Protein AF-X1LC15-F1 (afdb_monomer_lite)

InterPro domains:
  IPR025960 Reverse transcriptase, N-terminal domain [PF13655] (11-89)

pLDDT: mean 75.71, std 17.49, range [41.22, 98.19]

Organism: NCBI:txid412755

Sequence (97 aa):
MLTDTKAELQWDNIDWKTVYERVNRLQTRITKAVKQKKWHLVKRLQYLLTHSQGAKMLAVRRVSQNKGRRTAGVDGEKWITPEAKMNAVLRDESLSR

Secondary structure (DSSP, 8-state):
--SHHHHHHHHHT--HHHHHHHHHHHHHHHHHHHHTT-HHHHHHHHHHHHT-HHHHHHHHHHHHHSTTTTS--TT-----SHHHHHHHHHHHHHS--

Foldseek 3Di:
DPVQVVLQVVLVPDPLVVLVVVLVVLVVQLVVCVVVVVVVSNVVSVVVLLQDLSNLLVVLVPCQPDPCLVPADPVRDRSPGSVSSVVSSVVSNVVVD

Radius of gyration: 15.5 Å; chains: 1; bounding box: 32×29×46 Å

Structure (mmCIF, N/CA/C/O backbone):
data_AF-X1LC15-F1
#
_entry.id   AF-X1LC15-F1
#
loop_
_atom_site.group_PDB
_atom_site.id
_atom_site.type_symbol
_atom_site.label_atom_id
_atom_site.label_alt_id
_atom_site.label_comp_id
_atom_site.label_asym_id
_atom_site.label_entity_id
_atom_site.label_seq_id
_atom_site.pdbx_PDB_ins_code
_atom_site.Cartn_x
_atom_site.Cartn_y
_atom_site.Cartn_z
_atom_site.occupancy
_atom_site.B_iso_or_equiv
_atom_site.auth_seq_id
_atom_site.auth_comp_id
_atom_site.auth_asym_id
_atom_site.auth_atom_id
_atom_site.pdbx_PDB_model_num
ATOM 1 N N . MET A 1 1 ? 12.986 6.685 -30.161 1.00 42.44 1 MET A N 1
ATOM 2 C CA . MET A 1 1 ? 13.870 5.841 -29.326 1.00 42.44 1 MET A CA 1
ATOM 3 C C . MET A 1 1 ? 14.641 6.673 -28.284 1.00 42.44 1 MET A C 1
ATOM 5 O O . MET A 1 1 ? 15.853 6.567 -28.194 1.00 42.44 1 MET A O 1
ATOM 9 N N . LEU A 1 2 ? 13.960 7.522 -27.498 1.00 48.69 2 LEU A N 1
ATOM 10 C CA . LEU A 1 2 ? 14.556 8.275 -26.365 1.00 48.69 2 LEU A CA 1
ATOM 11 C C . LEU A 1 2 ? 13.646 8.280 -25.117 1.00 48.69 2 LEU A C 1
ATOM 13 O O . LEU A 1 2 ? 14.058 8.690 -24.036 1.00 48.69 2 LEU A O 1
ATOM 17 N N . THR A 1 3 ? 12.398 7.835 -25.261 1.00 51.50 3 THR A N 1
ATOM 18 C CA . THR A 1 3 ? 11.402 7.706 -24.187 1.00 51.50 3 THR A CA 1
ATOM 19 C C . THR A 1 3 ? 11.593 6.433 -23.368 1.00 51.50 3 THR A C 1
ATOM 21 O O . THR A 1 3 ? 11.317 6.418 -22.171 1.00 51.50 3 THR A O 1
ATOM 24 N N . ASP A 1 4 ? 12.128 5.405 -24.015 1.00 52.59 4 ASP A N 1
ATOM 25 C CA . ASP A 1 4 ? 12.149 4.019 -23.551 1.00 52.59 4 ASP A CA 1
ATOM 26 C C . ASP A 1 4 ? 13.197 3.834 -22.440 1.00 52.59 4 ASP A C 1
ATOM 28 O O . ASP A 1 4 ? 12.887 3.421 -21.323 1.00 52.59 4 ASP A O 1
ATOM 32 N N . THR A 1 5 ? 14.407 4.358 -22.653 1.00 56.59 5 THR A N 1
ATOM 33 C CA . THR A 1 5 ? 15.508 4.354 -21.674 1.00 56.59 5 THR A CA 1
ATOM 34 C C . THR A 1 5 ? 15.185 5.144 -20.404 1.00 56.59 5 THR A C 1
ATOM 36 O O . THR A 1 5 ? 15.645 4.803 -19.316 1.00 56.59 5 THR A O 1
ATOM 39 N N . LYS A 1 6 ? 14.386 6.214 -20.516 1.00 57.12 6 LYS A N 1
ATOM 40 C CA . LYS A 1 6 ? 14.035 7.070 -19.374 1.00 57.12 6 LYS A CA 1
ATOM 41 C C . LYS A 1 6 ? 13.072 6.366 -18.416 1.00 57.12 6 LYS A C 1
ATOM 43 O O . LYS A 1 6 ? 13.216 6.519 -17.206 1.00 57.12 6 LYS A O 1
ATOM 48 N N . ALA A 1 7 ? 12.114 5.603 -18.943 1.00 57.69 7 ALA A N 1
ATOM 49 C CA . ALA A 1 7 ? 11.159 4.850 -18.134 1.00 57.69 7 ALA A CA 1
ATOM 50 C C . ALA A 1 7 ? 11.826 3.664 -17.414 1.00 57.69 7 ALA A C 1
ATOM 52 O O . ALA A 1 7 ? 11.562 3.446 -16.230 1.00 57.69 7 ALA A O 1
ATOM 53 N N . GLU A 1 8 ? 12.735 2.948 -18.086 1.00 58.19 8 GLU A N 1
ATOM 54 C CA . GLU A 1 8 ? 13.521 1.866 -17.472 1.00 58.19 8 GLU A CA 1
ATOM 55 C C . GLU A 1 8 ? 14.421 2.382 -16.342 1.00 58.19 8 GLU A C 1
ATOM 57 O O . GLU A 1 8 ? 14.347 1.889 -15.214 1.00 58.19 8 GLU A O 1
ATOM 62 N N . LEU A 1 9 ? 15.181 3.456 -16.596 1.00 61.62 9 LEU A N 1
ATOM 63 C CA . LEU A 1 9 ? 16.017 4.101 -15.579 1.00 61.62 9 LEU A CA 1
ATOM 64 C C . LEU A 1 9 ? 15.192 4.604 -14.391 1.00 61.62 9 LEU A C 1
ATOM 66 O O . LEU A 1 9 ? 15.652 4.540 -13.254 1.00 61.62 9 LEU A O 1
ATOM 70 N N . GLN A 1 10 ? 13.978 5.108 -14.621 1.00 70.69 10 GLN A N 1
ATOM 71 C CA . GLN A 1 10 ? 13.106 5.536 -13.529 1.00 70.69 10 GLN A CA 1
ATOM 72 C C . GLN A 1 10 ? 12.635 4.364 -12.672 1.00 70.69 10 GLN A C 1
ATOM 74 O O . GLN A 1 10 ? 12.620 4.524 -11.457 1.00 70.69 10 GLN A O 1
ATOM 79 N N . TRP A 1 11 ? 12.289 3.216 -13.266 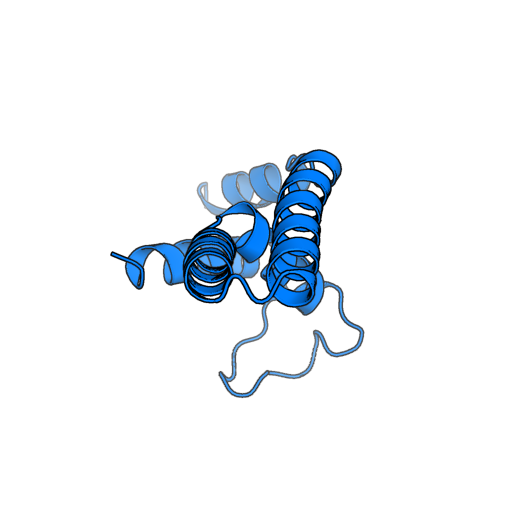1.00 75.19 11 TRP A N 1
ATOM 80 C CA . TRP A 1 11 ? 11.831 2.021 -12.547 1.00 75.19 11 TRP A CA 1
ATOM 81 C C . TRP A 1 11 ? 12.927 1.390 -11.679 1.00 75.19 11 TRP A C 1
ATOM 83 O O . TRP A 1 11 ? 12.680 1.020 -10.525 1.00 75.19 11 TRP A O 1
ATOM 93 N N . ASP A 1 12 ? 14.141 1.290 -12.218 1.00 76.00 12 ASP A N 1
ATOM 94 C CA . ASP A 1 12 ? 15.272 0.691 -11.509 1.00 76.00 12 ASP A CA 1
ATOM 95 C C . ASP A 1 12 ? 15.810 1.601 -10.393 1.00 76.00 12 ASP A C 1
ATOM 97 O O . ASP A 1 12 ? 16.286 1.103 -9.374 1.00 76.00 12 ASP A O 1
ATOM 101 N N . ASN A 1 13 ? 15.639 2.923 -10.522 1.00 83.69 13 ASN A N 1
ATOM 102 C CA . ASN A 1 13 ? 16.017 3.904 -9.498 1.00 83.69 13 ASN A CA 1
ATOM 103 C C . ASN A 1 13 ? 14.921 4.188 -8.450 1.00 83.69 13 ASN A C 1
ATOM 105 O O . ASN A 1 13 ? 15.106 5.052 -7.590 1.00 83.69 13 ASN A O 1
ATOM 109 N N . ILE A 1 14 ? 13.775 3.494 -8.482 1.00 82.94 14 ILE A N 1
ATOM 110 C CA . ILE A 1 14 ? 12.750 3.646 -7.438 1.00 82.94 14 ILE A CA 1
ATOM 111 C C . ILE A 1 14 ? 13.304 3.131 -6.105 1.00 82.94 14 ILE A C 1
ATOM 113 O O . ILE A 1 14 ? 13.689 1.967 -5.985 1.00 82.94 14 ILE A O 1
ATOM 117 N N . ASP A 1 15 ? 13.236 3.959 -5.058 1.00 88.38 15 ASP A N 1
ATOM 118 C CA . ASP A 1 15 ? 13.440 3.495 -3.684 1.00 88.38 15 ASP A CA 1
ATOM 119 C C . ASP A 1 15 ? 12.252 2.630 -3.232 1.00 88.38 15 ASP A C 1
ATOM 121 O O . ASP A 1 15 ? 11.283 3.065 -2.595 1.00 88.38 15 ASP A O 1
ATOM 125 N N . TRP A 1 16 ? 12.343 1.351 -3.580 1.00 87.50 16 TRP A N 1
ATOM 126 C CA . TRP A 1 16 ? 11.343 0.345 -3.269 1.00 87.50 16 TRP A CA 1
ATOM 127 C C . TRP A 1 16 ? 11.115 0.150 -1.772 1.00 87.50 16 TRP A C 1
ATOM 129 O O . TRP A 1 16 ? 10.011 -0.243 -1.383 1.00 87.50 16 TRP A O 1
ATOM 139 N N . LYS A 1 17 ? 12.123 0.417 -0.933 1.00 90.75 17 LYS A N 1
ATOM 140 C CA . LYS A 1 17 ? 11.991 0.310 0.521 1.00 90.75 17 LYS A CA 1
ATOM 141 C C . LYS A 1 17 ? 11.036 1.386 1.022 1.00 90.75 17 LYS A C 1
ATOM 143 O O . LYS A 1 17 ? 10.061 1.065 1.701 1.00 90.75 17 LYS A O 1
ATOM 148 N N . THR A 1 18 ?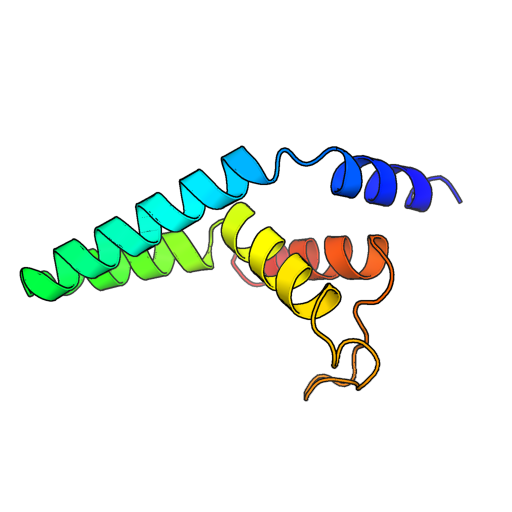 11.238 2.631 0.598 1.00 89.00 18 THR A N 1
ATOM 149 C CA . THR A 1 18 ? 10.347 3.744 0.951 1.00 89.00 18 THR A CA 1
ATOM 150 C C . THR A 1 18 ? 8.921 3.521 0.443 1.00 89.00 18 THR A C 1
ATOM 152 O O . THR A 1 18 ? 7.952 3.759 1.173 1.00 89.00 18 THR A O 1
ATOM 155 N N . VAL A 1 19 ? 8.762 3.025 -0.787 1.00 89.44 19 VAL A N 1
ATOM 156 C CA . VAL A 1 19 ? 7.438 2.701 -1.344 1.00 89.44 19 VAL A CA 1
ATOM 157 C C . VAL A 1 19 ? 6.738 1.624 -0.506 1.00 89.44 19 VAL A C 1
ATOM 159 O O . VAL A 1 19 ? 5.573 1.791 -0.129 1.00 89.44 19 VAL A O 1
ATOM 162 N N . TYR A 1 20 ? 7.453 0.552 -0.154 1.00 91.44 20 TYR A N 1
ATOM 163 C CA . TYR A 1 20 ? 6.922 -0.526 0.677 1.00 91.44 20 TYR A CA 1
ATOM 164 C C . TYR A 1 20 ? 6.515 -0.039 2.069 1.00 91.44 20 TYR A C 1
ATOM 166 O O . TYR A 1 20 ? 5.408 -0.326 2.524 1.00 91.44 20 TYR A O 1
ATOM 174 N N . GLU A 1 21 ? 7.360 0.750 2.732 1.00 93.69 21 GLU A N 1
ATOM 175 C CA . GLU A 1 21 ? 7.055 1.298 4.054 1.00 93.69 21 GLU A CA 1
ATOM 176 C C . GLU A 1 21 ? 5.791 2.165 4.045 1.00 93.69 21 GLU A C 1
ATOM 178 O O . GLU A 1 21 ? 4.949 2.045 4.939 1.00 93.69 21 GLU A O 1
ATOM 183 N N . ARG A 1 22 ? 5.617 3.014 3.024 1.00 91.81 22 ARG A N 1
ATOM 184 C CA . ARG A 1 22 ? 4.424 3.864 2.878 1.00 91.81 22 ARG A CA 1
ATOM 185 C C . ARG A 1 22 ? 3.149 3.033 2.725 1.00 91.81 22 ARG A C 1
ATOM 187 O O . ARG A 1 22 ? 2.166 3.292 3.426 1.00 91.81 22 ARG A O 1
ATOM 194 N N . VAL A 1 23 ? 3.173 2.013 1.867 1.00 93.38 23 VAL A N 1
ATOM 195 C CA . VAL A 1 23 ? 2.034 1.104 1.658 1.00 93.38 23 VAL A CA 1
ATOM 196 C C . VAL A 1 23 ? 1.737 0.290 2.919 1.00 93.38 23 VAL A C 1
ATOM 198 O O . VAL A 1 23 ? 0.585 0.232 3.355 1.00 93.38 23 VAL A O 1
ATOM 201 N N . ASN A 1 24 ? 2.765 -0.253 3.571 1.00 93.62 24 ASN A N 1
ATOM 202 C CA . ASN A 1 24 ? 2.617 -1.037 4.796 1.00 93.62 24 ASN A CA 1
ATOM 203 C C . ASN A 1 24 ? 2.017 -0.208 5.948 1.00 93.62 24 ASN A C 1
ATOM 205 O O . ASN A 1 24 ? 1.166 -0.689 6.701 1.00 93.62 24 ASN A O 1
ATOM 209 N N . ARG A 1 25 ? 2.390 1.075 6.068 1.00 95.75 25 ARG A N 1
ATOM 210 C CA . ARG A 1 25 ? 1.778 1.996 7.043 1.00 95.75 25 ARG A CA 1
ATOM 211 C C . ARG A 1 25 ? 0.280 2.172 6.792 1.00 95.75 25 ARG A C 1
ATOM 213 O O . ARG A 1 25 ? -0.495 2.149 7.749 1.00 95.75 25 ARG A O 1
ATOM 220 N N . LEU A 1 26 ? -0.149 2.329 5.536 1.00 94.00 26 LEU A N 1
ATOM 221 C CA . LEU A 1 26 ? -1.573 2.430 5.190 1.00 94.00 26 LEU A CA 1
ATOM 222 C C . LEU A 1 26 ? -2.326 1.136 5.505 1.00 94.00 26 LEU A C 1
ATOM 224 O O . LEU A 1 26 ? -3.353 1.188 6.180 1.00 94.00 26 LEU A O 1
ATOM 228 N N . GLN A 1 27 ? -1.784 -0.016 5.109 1.00 95.12 27 GLN A N 1
ATOM 229 C CA . GLN A 1 27 ? -2.368 -1.326 5.417 1.00 95.12 27 GLN A CA 1
ATOM 230 C C . GLN A 1 27 ? -2.495 -1.546 6.931 1.00 95.12 27 GLN A C 1
ATOM 232 O O . GLN A 1 27 ? -3.560 -1.915 7.420 1.00 95.12 27 GLN A O 1
ATOM 237 N N . THR A 1 28 ? -1.462 -1.200 7.703 1.00 97.50 28 THR A N 1
ATOM 238 C CA . THR A 1 28 ? -1.493 -1.276 9.172 1.00 97.50 28 THR A CA 1
ATOM 239 C C . THR A 1 28 ? -2.582 -0.379 9.768 1.00 97.50 28 THR A C 1
ATOM 241 O O . THR A 1 28 ? -3.286 -0.785 10.696 1.00 97.50 28 THR A O 1
ATOM 244 N N . ARG A 1 29 ? -2.760 0.842 9.243 1.00 97.62 29 ARG A N 1
ATOM 245 C CA . ARG A 1 29 ? -3.828 1.759 9.679 1.00 97.62 29 ARG A CA 1
ATOM 246 C C . ARG A 1 29 ? -5.215 1.205 9.359 1.00 97.62 29 ARG A C 1
ATOM 248 O O . ARG A 1 29 ? -6.097 1.326 10.206 1.00 97.62 29 ARG A O 1
ATOM 255 N N . ILE A 1 30 ? -5.396 0.573 8.197 1.00 96.44 30 ILE A N 1
ATOM 256 C CA . ILE A 1 30 ? -6.645 -0.112 7.835 1.00 96.44 30 ILE A CA 1
ATOM 257 C C . ILE A 1 30 ? -6.932 -1.217 8.853 1.00 96.44 30 ILE A C 1
ATOM 259 O O . ILE A 1 30 ? -7.997 -1.209 9.463 1.00 96.44 30 ILE A O 1
ATOM 263 N N . THR A 1 31 ? -5.966 -2.097 9.128 1.00 96.81 31 THR A N 1
ATOM 264 C CA . THR A 1 31 ? -6.131 -3.192 10.098 1.00 96.81 31 THR A CA 1
ATOM 265 C C . THR A 1 31 ? -6.487 -2.674 11.493 1.00 96.81 31 THR A C 1
ATOM 267 O O . THR A 1 31 ? -7.384 -3.210 12.145 1.00 96.81 31 THR A O 1
ATOM 270 N N . LYS A 1 32 ? -5.841 -1.594 11.955 1.00 98.19 32 LYS A N 1
ATOM 271 C CA . LYS A 1 32 ? -6.184 -0.942 13.231 1.00 98.19 32 LYS A CA 1
ATOM 272 C C . LYS A 1 32 ? -7.607 -0.364 13.220 1.00 98.19 32 LYS A C 1
ATOM 274 O O . LYS A 1 32 ? -8.333 -0.543 14.194 1.00 98.19 32 LYS A O 1
ATOM 279 N N . ALA A 1 33 ? -8.021 0.293 12.136 1.00 97.25 33 ALA A N 1
ATOM 280 C CA . ALA A 1 33 ? -9.360 0.870 12.006 1.00 97.25 33 ALA A CA 1
ATOM 281 C C . ALA A 1 33 ? -10.463 -0.203 11.951 1.00 97.25 33 ALA A C 1
ATOM 283 O O . ALA A 1 33 ? -11.506 -0.023 12.579 1.00 97.25 33 ALA A O 1
ATOM 284 N N . VAL A 1 34 ? -10.209 -1.333 11.278 1.00 97.44 34 VAL A N 1
ATOM 285 C CA . VAL A 1 34 ? -11.104 -2.504 11.253 1.00 97.44 34 VAL A CA 1
ATOM 286 C C . VAL A 1 34 ? -11.278 -3.076 12.659 1.00 97.44 34 VAL A C 1
ATOM 288 O O . VAL A 1 34 ? -12.409 -3.244 13.106 1.00 97.44 34 VAL A O 1
ATOM 291 N N . LYS A 1 35 ? -10.179 -3.291 13.401 1.00 97.88 35 LYS A N 1
ATOM 292 C CA . LYS A 1 35 ? -10.238 -3.769 14.798 1.00 97.88 35 LYS A CA 1
ATOM 293 C C . LYS A 1 35 ? -11.066 -2.849 15.705 1.00 97.88 35 LYS A C 1
ATOM 295 O O . LYS A 1 35 ? -11.739 -3.328 16.606 1.00 97.88 35 LYS A O 1
ATOM 300 N N . GLN A 1 36 ? -11.045 -1.540 15.447 1.00 97.75 36 GLN A N 1
ATOM 301 C CA . GLN A 1 36 ? -11.820 -0.533 16.185 1.00 97.75 36 GLN A CA 1
ATOM 302 C C . GLN A 1 36 ? -13.238 -0.301 15.625 1.00 97.75 36 GLN A C 1
ATOM 304 O O . GLN A 1 36 ? -13.917 0.612 16.085 1.00 97.75 36 GLN A O 1
ATOM 309 N N . LYS A 1 37 ? -13.681 -1.070 14.617 1.00 97.06 37 LYS A N 1
ATOM 310 C CA . LYS A 1 37 ? -14.978 -0.916 13.923 1.00 97.06 37 LYS A CA 1
ATOM 311 C C . LYS A 1 37 ? -15.227 0.493 13.346 1.00 97.06 37 LYS A C 1
ATOM 313 O O . LYS A 1 37 ? -16.366 0.923 13.185 1.00 97.06 37 LYS A O 1
ATOM 318 N N . LYS A 1 38 ? -14.166 1.229 12.990 1.00 97.88 38 LYS A N 1
ATOM 319 C CA . LYS A 1 38 ? -14.246 2.591 12.423 1.00 97.88 38 LYS A CA 1
ATOM 320 C C . LYS A 1 38 ? -14.444 2.551 10.904 1.00 97.88 38 LYS A C 1
ATOM 322 O O . LYS A 1 38 ? -13.540 2.890 10.141 1.00 97.88 38 LYS A O 1
ATOM 327 N N . TRP A 1 39 ? -15.627 2.147 10.448 1.00 95.88 39 TRP A N 1
ATOM 328 C CA . TRP A 1 39 ? -15.889 1.850 9.030 1.00 95.88 39 TRP A CA 1
ATOM 329 C C . TRP A 1 39 ? -15.701 3.034 8.070 1.00 95.88 39 TRP A C 1
ATOM 331 O O . TRP A 1 39 ? -15.145 2.855 6.988 1.00 95.88 39 TRP A O 1
ATOM 341 N N . HIS A 1 40 ? -16.075 4.255 8.466 1.00 96.88 40 HIS A N 1
ATOM 342 C CA . HIS A 1 40 ? -15.817 5.454 7.652 1.00 96.88 40 HIS A CA 1
ATOM 343 C C . HIS A 1 40 ? -14.315 5.692 7.434 1.00 96.88 40 HIS A C 1
ATOM 345 O O . HIS A 1 40 ? -13.883 6.031 6.332 1.00 96.88 40 HIS A O 1
ATOM 351 N N . LEU A 1 41 ? -13.503 5.453 8.469 1.00 96.25 41 LEU A N 1
ATOM 352 C CA . LEU A 1 41 ? -12.049 5.568 8.382 1.00 96.25 41 LEU A CA 1
ATOM 353 C C . LEU A 1 41 ? -11.455 4.460 7.507 1.00 96.25 41 LEU A C 1
ATOM 355 O O . LEU A 1 41 ? -10.559 4.739 6.716 1.00 96.25 41 LEU A O 1
ATOM 359 N N . VAL A 1 42 ? -11.971 3.230 7.604 1.00 96.44 42 VAL A N 1
ATOM 360 C CA . VAL A 1 42 ? -11.566 2.117 6.729 1.00 96.44 42 VAL A CA 1
ATOM 361 C C . VAL A 1 42 ? -11.783 2.482 5.263 1.00 96.44 42 VAL A C 1
ATOM 363 O O . VAL A 1 42 ? -10.826 2.421 4.495 1.00 96.44 42 VAL A O 1
ATOM 366 N N . LYS A 1 43 ? -12.982 2.956 4.893 1.00 94.69 43 LYS A N 1
ATOM 367 C CA . LYS A 1 43 ? -13.290 3.372 3.513 1.00 94.69 43 LYS A CA 1
ATOM 368 C C . LYS A 1 43 ? -12.339 4.465 3.018 1.00 94.69 43 LYS A C 1
ATOM 370 O O . LYS A 1 43 ? -11.787 4.354 1.928 1.00 94.69 43 LYS A O 1
ATOM 375 N N . ARG A 1 44 ? -12.077 5.489 3.840 1.00 96.19 44 ARG A N 1
ATOM 376 C CA . ARG A 1 44 ? -11.152 6.581 3.483 1.00 96.19 44 ARG A CA 1
ATOM 377 C C . ARG A 1 44 ? -9.712 6.096 3.296 1.00 96.19 44 ARG A C 1
ATOM 379 O O . ARG A 1 44 ? -9.023 6.552 2.389 1.00 96.19 44 ARG A O 1
ATOM 386 N N . LEU A 1 45 ? -9.243 5.186 4.149 1.00 95.12 45 LEU A N 1
ATOM 387 C CA . LEU A 1 45 ? -7.891 4.631 4.053 1.00 95.12 45 LEU A CA 1
ATOM 388 C C . LEU A 1 45 ? -7.740 3.663 2.876 1.00 95.12 45 LEU A C 1
ATOM 390 O O . LEU A 1 45 ? -6.688 3.660 2.245 1.00 95.12 45 LEU A O 1
ATOM 394 N N . GLN A 1 46 ? -8.773 2.877 2.566 1.00 93.44 46 GLN A N 1
ATOM 395 C CA . GLN A 1 46 ? -8.816 2.041 1.366 1.00 93.44 46 GLN A CA 1
ATOM 396 C C . GLN A 1 46 ? -8.772 2.900 0.104 1.00 93.44 46 GLN A C 1
ATOM 398 O O . GLN A 1 46 ? -7.945 2.634 -0.759 1.00 93.44 46 GLN A O 1
ATOM 403 N N . TYR A 1 47 ? -9.565 3.975 0.045 1.00 94.12 47 TYR A N 1
ATOM 404 C CA . TYR A 1 47 ? -9.507 4.941 -1.053 1.00 94.12 47 TYR A CA 1
ATOM 405 C C . TYR A 1 47 ? -8.098 5.531 -1.209 1.00 94.12 47 TYR A C 1
ATOM 407 O O . TYR A 1 47 ? -7.538 5.528 -2.300 1.00 94.12 47 TYR A O 1
ATOM 415 N N . LEU A 1 48 ? -7.475 5.976 -0.112 1.00 93.38 48 LEU A N 1
ATOM 416 C CA . LEU A 1 48 ? -6.107 6.500 -0.158 1.00 93.38 48 LEU A CA 1
ATOM 417 C C . LEU A 1 48 ? -5.095 5.449 -0.641 1.00 93.38 48 LEU A C 1
ATOM 419 O O . LEU A 1 48 ? -4.147 5.789 -1.343 1.00 93.38 48 LEU A O 1
ATOM 423 N N . LEU A 1 49 ? -5.285 4.182 -0.265 1.00 91.06 49 LEU A N 1
ATOM 424 C CA . LEU A 1 49 ? -4.428 3.084 -0.695 1.00 91.06 49 LEU A CA 1
ATOM 425 C C . LEU A 1 49 ? -4.573 2.808 -2.198 1.00 91.06 49 LEU A C 1
ATOM 427 O O . LEU A 1 49 ? -3.554 2.697 -2.870 1.00 91.06 49 LEU A O 1
ATOM 431 N N . THR A 1 50 ? -5.795 2.730 -2.732 1.00 87.12 50 THR A N 1
ATOM 432 C CA . THR A 1 50 ? -6.031 2.443 -4.161 1.00 87.12 50 THR A CA 1
ATOM 433 C C . THR A 1 50 ? -5.575 3.581 -5.073 1.00 87.12 50 THR A C 1
ATOM 435 O O . THR A 1 50 ? -5.117 3.331 -6.182 1.00 87.12 50 THR A O 1
ATOM 438 N N . HIS A 1 51 ? -5.621 4.824 -4.591 1.00 86.12 51 HIS A N 1
ATOM 439 C CA . HIS A 1 51 ? -5.167 6.001 -5.340 1.00 86.12 51 HIS A CA 1
ATOM 440 C C . HIS A 1 51 ? -3.682 6.327 -5.114 1.00 86.12 51 HIS A C 1
ATOM 442 O O . HIS A 1 51 ? -3.162 7.293 -5.666 1.00 86.12 51 HIS A O 1
ATOM 448 N N . SER A 1 52 ? -2.967 5.542 -4.304 1.00 86.25 52 SER A N 1
ATOM 449 C CA . SER A 1 52 ? -1.547 5.774 -4.055 1.00 86.25 52 SER A CA 1
ATOM 450 C C . SER A 1 52 ? -0.696 5.264 -5.215 1.00 86.25 52 SER A C 1
ATOM 452 O O . SER A 1 52 ? -0.656 4.062 -5.480 1.00 86.25 52 SER A O 1
ATOM 454 N N . GLN A 1 53 ? 0.089 6.155 -5.827 1.00 83.88 53 GLN A N 1
ATOM 455 C CA . GLN A 1 53 ? 1.088 5.793 -6.842 1.00 83.88 53 GLN A CA 1
ATOM 456 C C . GLN A 1 53 ? 2.029 4.675 -6.35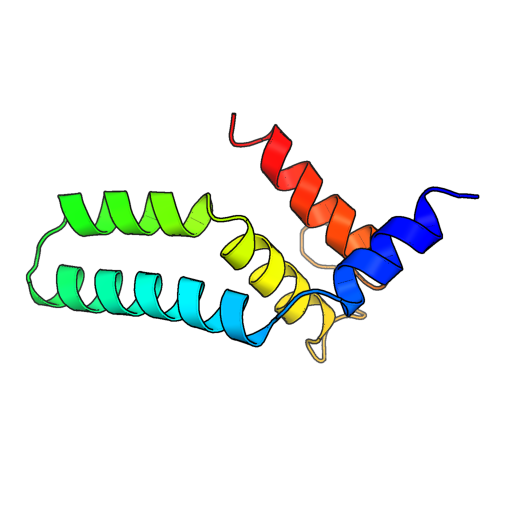4 1.00 83.88 53 GLN A C 1
ATOM 458 O O . GLN A 1 53 ? 2.317 3.737 -7.091 1.00 83.88 53 GLN A O 1
ATOM 463 N N . GLY A 1 54 ? 2.441 4.700 -5.080 1.00 83.19 54 GLY A N 1
ATOM 464 C CA . GLY A 1 54 ? 3.302 3.663 -4.503 1.00 83.19 54 GLY A CA 1
ATOM 465 C C . GLY A 1 54 ? 2.633 2.286 -4.389 1.00 83.19 54 GLY A C 1
ATOM 466 O O . GLY A 1 54 ? 3.286 1.261 -4.582 1.00 83.19 54 GLY A O 1
ATOM 467 N N . ALA A 1 55 ? 1.325 2.246 -4.120 1.00 83.38 55 ALA A N 1
ATOM 468 C CA . ALA A 1 55 ? 0.566 0.996 -4.107 1.00 83.38 55 ALA A CA 1
ATOM 469 C C . ALA A 1 55 ? 0.421 0.418 -5.520 1.00 83.38 55 ALA A C 1
ATOM 471 O O . ALA A 1 55 ? 0.626 -0.784 -5.704 1.00 83.38 55 ALA A O 1
ATOM 472 N N . LYS A 1 56 ? 0.162 1.277 -6.515 1.00 84.25 56 LYS A N 1
ATOM 473 C CA . LYS A 1 56 ? 0.113 0.902 -7.936 1.00 84.25 56 LYS A CA 1
ATOM 474 C C . LYS A 1 56 ? 1.462 0.349 -8.414 1.00 84.25 56 LYS A C 1
ATOM 476 O O . LYS A 1 56 ? 1.521 -0.760 -8.941 1.00 84.25 56 LYS A O 1
ATOM 481 N N . MET A 1 57 ? 2.567 1.039 -8.116 1.00 84.56 57 MET A N 1
ATOM 482 C CA . MET A 1 57 ? 3.931 0.574 -8.425 1.00 84.56 57 MET A CA 1
ATOM 483 C C . MET A 1 57 ? 4.243 -0.792 -7.797 1.00 84.56 57 MET A C 1
ATOM 485 O O . MET A 1 57 ? 4.794 -1.670 -8.462 1.00 84.56 57 MET A O 1
ATOM 489 N N . LEU A 1 58 ? 3.868 -1.012 -6.529 1.00 85.44 58 LEU A N 1
ATOM 490 C CA . LEU A 1 58 ? 4.049 -2.312 -5.875 1.00 85.44 58 LEU A CA 1
ATOM 491 C C . LEU A 1 58 ? 3.197 -3.417 -6.502 1.00 85.44 58 LEU A C 1
ATOM 493 O O . LEU A 1 58 ? 3.683 -4.542 -6.628 1.00 85.44 58 LEU A O 1
ATOM 497 N N . ALA A 1 59 ? 1.958 -3.120 -6.899 1.00 82.94 59 ALA A N 1
ATOM 498 C CA . ALA A 1 59 ? 1.091 -4.081 -7.575 1.00 82.94 59 ALA A CA 1
ATOM 499 C C . ALA A 1 59 ? 1.716 -4.535 -8.902 1.00 82.94 59 ALA A C 1
ATOM 501 O O . ALA A 1 59 ? 1.901 -5.734 -9.121 1.00 82.94 59 ALA A O 1
ATOM 502 N N . VAL A 1 60 ? 2.151 -3.579 -9.725 1.00 81.00 60 VAL A N 1
ATOM 503 C CA . VAL A 1 60 ? 2.827 -3.845 -10.999 1.00 81.00 60 VAL A CA 1
ATOM 504 C C . VAL A 1 60 ? 4.131 -4.621 -10.790 1.00 81.00 60 VAL A C 1
ATOM 506 O O . VAL A 1 60 ? 4.389 -5.615 -11.477 1.00 81.00 60 VAL A O 1
ATOM 509 N N . ARG A 1 61 ? 4.941 -4.245 -9.789 1.00 82.56 61 ARG A N 1
ATOM 510 C CA . ARG A 1 61 ? 6.168 -4.979 -9.455 1.00 82.56 61 ARG A CA 1
ATOM 511 C C . ARG A 1 61 ? 5.858 -6.423 -9.082 1.00 82.56 61 ARG A C 1
ATOM 513 O O . ARG A 1 61 ? 6.480 -7.324 -9.639 1.00 82.56 61 ARG A O 1
ATOM 520 N N . ARG A 1 62 ? 4.879 -6.650 -8.205 1.00 78.31 62 ARG A N 1
ATOM 521 C CA . ARG A 1 62 ? 4.493 -7.988 -7.743 1.00 78.31 62 ARG A CA 1
ATOM 522 C C . ARG A 1 62 ? 4.001 -8.865 -8.892 1.00 78.31 62 ARG A C 1
ATOM 524 O O . ARG A 1 62 ? 4.473 -9.988 -9.028 1.00 78.31 62 ARG A O 1
ATOM 531 N N . VAL A 1 63 ? 3.121 -8.346 -9.748 1.00 71.12 63 VAL A N 1
ATOM 532 C CA . VAL A 1 63 ? 2.618 -9.073 -10.928 1.00 71.12 63 VAL A CA 1
ATOM 533 C C . VAL A 1 63 ? 3.763 -9.422 -11.884 1.00 71.12 63 VAL A C 1
ATOM 535 O O . VAL A 1 63 ? 3.856 -10.562 -12.335 1.00 71.12 63 VAL A O 1
ATOM 538 N N . SER A 1 64 ? 4.696 -8.493 -12.113 1.00 72.06 64 SER A N 1
ATOM 539 C CA . SER A 1 64 ? 5.834 -8.731 -13.010 1.00 72.06 64 SER A CA 1
ATOM 540 C C . SER A 1 64 ? 6.909 -9.677 -12.456 1.00 72.06 64 SER A C 1
ATOM 542 O O . SER A 1 64 ? 7.659 -10.281 -13.223 1.00 72.06 64 SER A O 1
ATOM 544 N N . GLN A 1 65 ? 7.012 -9.812 -11.131 1.00 70.81 65 GLN A N 1
ATOM 545 C CA . GLN A 1 65 ? 7.988 -10.684 -10.467 1.00 70.81 65 GLN A CA 1
ATOM 546 C C . GLN A 1 65 ? 7.422 -12.071 -10.119 1.00 70.81 65 GLN A C 1
ATOM 548 O O . GLN A 1 65 ? 8.181 -12.960 -9.737 1.00 70.81 65 GLN A O 1
ATOM 553 N N . ASN A 1 66 ? 6.115 -12.292 -10.282 1.00 70.56 66 ASN A N 1
ATOM 554 C CA . ASN A 1 66 ? 5.486 -13.579 -9.997 1.00 70.56 66 ASN A CA 1
ATOM 555 C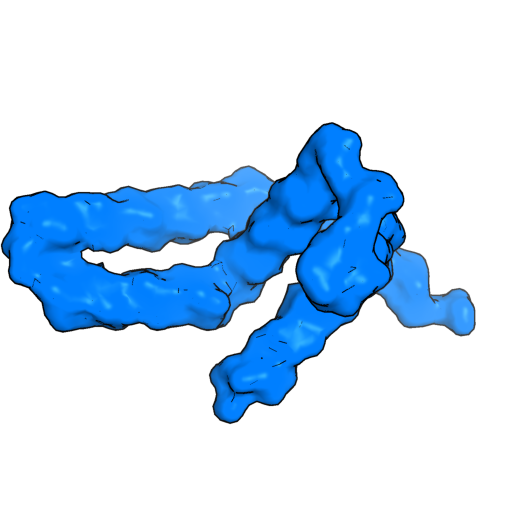 C . ASN A 1 66 ? 5.931 -14.682 -10.977 1.00 70.56 66 ASN A C 1
ATOM 557 O O . ASN A 1 66 ? 6.166 -14.450 -12.164 1.00 70.56 66 ASN A O 1
ATOM 561 N N . LYS A 1 67 ? 5.959 -15.933 -10.493 1.00 53.56 67 LYS A N 1
ATOM 562 C CA . LYS A 1 67 ? 6.319 -17.137 -11.273 1.00 53.56 67 LYS A CA 1
ATOM 563 C C . LYS A 1 67 ? 5.442 -17.328 -12.530 1.00 53.56 67 LYS A C 1
ATOM 565 O O . LYS A 1 67 ? 5.911 -17.873 -13.523 1.00 53.56 67 LYS A O 1
ATOM 570 N N . GLY A 1 68 ? 4.209 -16.809 -12.510 1.00 57.75 68 GLY A N 1
ATOM 571 C CA . GLY A 1 68 ? 3.254 -16.790 -13.628 1.00 57.75 68 GLY A CA 1
ATOM 572 C C . GLY A 1 68 ? 3.357 -15.587 -14.579 1.00 57.75 68 GLY A C 1
ATOM 573 O O . GLY A 1 68 ? 2.479 -15.416 -15.415 1.00 57.75 68 GLY A O 1
ATOM 574 N N . ARG A 1 69 ? 4.405 -14.749 -14.511 1.00 58.94 69 ARG A N 1
ATOM 575 C CA . ARG A 1 69 ? 4.543 -13.530 -15.347 1.00 58.94 69 ARG A CA 1
ATOM 576 C C . ARG A 1 69 ? 4.528 -13.757 -16.870 1.00 58.94 69 ARG A C 1
ATOM 578 O O . ARG A 1 69 ? 4.507 -12.800 -17.636 1.00 58.94 69 ARG A O 1
ATOM 585 N N . ARG A 1 70 ? 4.651 -15.012 -17.320 1.00 53.50 70 ARG A N 1
ATOM 586 C CA . ARG A 1 70 ? 4.708 -15.402 -18.744 1.00 53.50 70 ARG A CA 1
ATOM 587 C C . ARG A 1 70 ? 3.333 -15.781 -19.314 1.00 53.50 70 ARG A C 1
ATOM 589 O O . ARG A 1 70 ? 3.192 -15.842 -20.537 1.00 53.50 70 ARG A O 1
ATOM 596 N N . THR A 1 71 ? 2.347 -16.009 -18.448 1.00 52.38 71 THR A N 1
ATOM 597 C CA . THR A 1 71 ? 0.938 -16.256 -18.786 1.00 52.38 71 THR A CA 1
ATOM 598 C C . THR A 1 71 ? 0.174 -14.935 -18.767 1.00 52.38 71 THR A C 1
ATOM 600 O O . THR A 1 71 ? 0.322 -14.161 -17.824 1.00 52.38 71 THR A O 1
ATOM 603 N N . ALA A 1 72 ? -0.594 -14.659 -19.824 1.00 52.09 72 ALA A N 1
ATOM 604 C CA . ALA A 1 72 ? -1.448 -13.476 -19.890 1.00 52.09 72 ALA A CA 1
ATOM 605 C C . ALA A 1 72 ? -2.519 -13.548 -18.788 1.00 52.09 72 ALA A C 1
ATOM 607 O O . ALA A 1 72 ? -3.057 -14.626 -18.526 1.00 52.09 72 ALA A O 1
ATOM 608 N N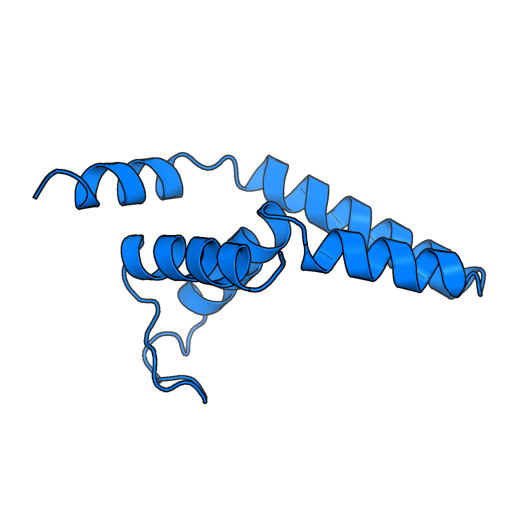 . GLY A 1 73 ? -2.782 -12.420 -18.122 1.00 56.06 73 GLY A N 1
ATOM 609 C CA . GLY A 1 73 ? -3.902 -12.296 -17.184 1.00 56.06 73 GLY A CA 1
ATOM 610 C C . GLY A 1 73 ? -5.251 -12.271 -17.910 1.00 56.06 73 GLY A C 1
ATOM 611 O O . GLY A 1 73 ? -5.302 -12.394 -19.132 1.00 56.06 73 GLY A O 1
ATOM 612 N N . VAL A 1 74 ? -6.342 -12.062 -17.167 1.00 49.84 74 VAL A N 1
ATOM 613 C CA . VAL A 1 74 ? -7.702 -11.923 -17.736 1.00 49.84 74 VAL A CA 1
ATOM 614 C C . VAL A 1 74 ? -7.768 -10.794 -18.778 1.00 49.84 74 VAL A C 1
ATOM 616 O O . VAL A 1 74 ? -8.461 -10.934 -19.779 1.00 49.84 74 VAL A O 1
ATOM 619 N N . ASP A 1 75 ? -6.957 -9.746 -18.608 1.00 52.28 75 ASP A N 1
ATOM 620 C CA . ASP A 1 75 ? -6.864 -8.599 -19.522 1.00 52.28 75 ASP A CA 1
ATOM 621 C C . ASP A 1 75 ? -5.995 -8.863 -20.772 1.00 52.28 75 ASP A C 1
ATOM 623 O O . ASP A 1 75 ? -5.761 -7.961 -21.572 1.00 52.28 75 ASP A O 1
ATOM 627 N N . GLY A 1 76 ? -5.455 -10.076 -20.948 1.00 55.53 76 GLY A N 1
ATOM 628 C CA . GLY A 1 76 ? -4.657 -10.464 -22.121 1.00 55.53 76 GLY A CA 1
ATOM 629 C C . GLY A 1 76 ? -3.239 -9.871 -22.194 1.00 55.53 76 GLY A C 1
ATOM 630 O O . GLY A 1 76 ? -2.420 -10.334 -22.990 1.00 55.53 76 GLY A O 1
ATOM 631 N N . GLU A 1 77 ? -2.902 -8.891 -21.352 1.00 58.03 77 GLU A N 1
ATOM 632 C CA . GLU A 1 77 ? -1.609 -8.199 -21.373 1.00 58.03 77 GLU A CA 1
ATOM 633 C C . GLU A 1 77 ? -0.509 -8.935 -20.577 1.00 58.03 77 GLU A C 1
ATOM 635 O O . GLU A 1 77 ? -0.742 -9.522 -19.516 1.00 58.03 77 GLU A O 1
ATOM 640 N N . LYS A 1 78 ? 0.734 -8.881 -21.085 1.00 55.94 78 LYS A N 1
ATOM 641 C CA . LYS A 1 78 ? 1.937 -9.401 -20.412 1.00 55.94 78 LYS A CA 1
ATOM 642 C C . LYS A 1 78 ? 2.848 -8.248 -19.987 1.00 55.94 78 LYS A C 1
ATOM 644 O O . LYS A 1 78 ? 3.522 -7.643 -20.816 1.00 55.94 78 LYS A O 1
ATOM 649 N N . TRP A 1 79 ? 2.931 -7.972 -18.688 1.00 60.84 79 TRP A N 1
ATOM 650 C CA . TRP A 1 79 ? 3.757 -6.882 -18.144 1.00 60.84 79 TRP A CA 1
ATOM 651 C C . TRP A 1 79 ? 5.203 -7.334 -17.895 1.00 60.84 79 TRP A C 1
ATOM 653 O O . TRP A 1 79 ? 5.645 -7.523 -16.756 1.00 60.84 79 TRP A O 1
ATOM 663 N N . ILE A 1 80 ? 5.926 -7.580 -18.989 1.00 60.47 80 ILE A N 1
ATOM 664 C CA . ILE A 1 80 ? 7.270 -8.175 -18.965 1.00 60.47 80 ILE A CA 1
ATOM 665 C C . ILE A 1 80 ? 8.363 -7.095 -18.938 1.00 60.47 80 ILE A C 1
ATOM 667 O O . ILE A 1 80 ? 9.289 -7.212 -18.132 1.00 60.47 80 ILE A O 1
ATOM 671 N N . THR A 1 81 ? 8.246 -6.040 -19.753 1.00 61.38 81 THR A N 1
ATOM 672 C CA . THR A 1 81 ? 9.238 -4.950 -19.834 1.00 61.38 81 THR A CA 1
ATOM 673 C C . THR A 1 81 ? 8.974 -3.860 -18.784 1.00 61.38 81 THR A C 1
ATOM 675 O O . THR A 1 81 ? 7.827 -3.691 -18.357 1.00 61.38 81 THR A O 1
ATOM 678 N N . PRO A 1 82 ? 9.998 -3.120 -18.316 1.00 59.12 82 PRO A N 1
ATOM 679 C CA . PRO A 1 82 ? 9.799 -2.012 -17.376 1.00 59.12 82 PRO A CA 1
ATOM 680 C C . PRO A 1 82 ? 8.915 -0.888 -17.948 1.00 59.12 82 PRO A C 1
ATOM 682 O O . PRO A 1 82 ? 8.188 -0.238 -17.203 1.00 59.12 82 PRO A O 1
ATOM 685 N N . GLU A 1 83 ? 8.869 -0.725 -19.269 1.00 62.97 83 GLU A N 1
ATOM 686 C CA . GLU A 1 83 ? 7.955 0.196 -19.960 1.00 62.97 83 GLU A CA 1
ATOM 687 C C . GLU A 1 83 ? 6.496 -0.238 -19.826 1.00 62.97 83 GLU A C 1
ATOM 689 O O . GLU A 1 83 ? 5.643 0.565 -19.459 1.00 62.97 83 GLU A O 1
ATOM 694 N N . ALA A 1 84 ? 6.199 -1.522 -20.065 1.00 64.75 84 ALA A N 1
ATOM 695 C CA . ALA A 1 84 ? 4.855 -2.065 -19.884 1.00 64.75 84 ALA A CA 1
ATOM 696 C C . ALA A 1 84 ? 4.390 -1.894 -18.430 1.00 64.75 84 ALA A C 1
ATOM 698 O O . ALA A 1 84 ? 3.220 -1.623 -18.170 1.00 64.75 84 ALA A O 1
ATOM 699 N N . LYS A 1 85 ? 5.328 -1.978 -17.479 1.00 65.19 85 LYS A N 1
ATOM 700 C CA . LYS A 1 85 ? 5.076 -1.715 -16.060 1.00 65.19 85 LYS A CA 1
ATOM 701 C C . LYS A 1 85 ? 4.764 -0.242 -15.798 1.00 65.19 85 LYS A C 1
ATOM 703 O O . LYS A 1 85 ? 3.772 0.053 -15.139 1.00 65.19 85 LYS A O 1
ATOM 708 N N . MET A 1 86 ? 5.569 0.683 -16.318 1.00 64.44 86 MET A N 1
ATOM 709 C CA . MET A 1 86 ? 5.351 2.117 -16.108 1.00 64.44 86 MET A CA 1
ATOM 710 C C . MET A 1 8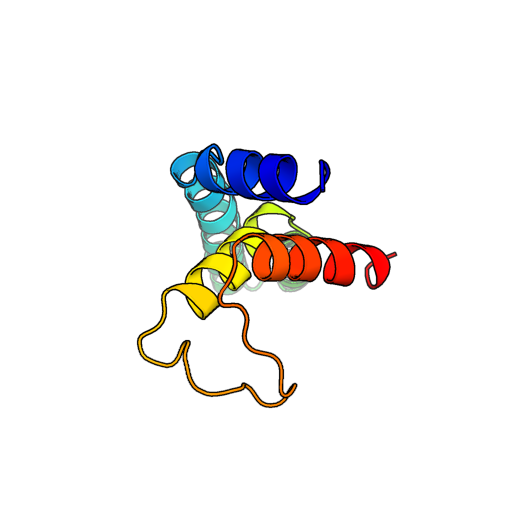6 ? 4.083 2.613 -16.818 1.00 64.44 86 MET A C 1
ATOM 712 O O . MET A 1 86 ? 3.296 3.346 -16.227 1.00 64.44 86 MET A O 1
ATOM 716 N N . ASN A 1 87 ? 3.816 2.137 -18.035 1.00 65.75 87 ASN A N 1
ATOM 717 C CA . ASN A 1 87 ? 2.585 2.428 -18.769 1.00 65.75 87 ASN A CA 1
ATOM 718 C C . ASN A 1 87 ? 1.341 1.892 -18.050 1.00 65.75 87 ASN A C 1
ATOM 720 O O . ASN A 1 87 ? 0.322 2.575 -18.038 1.00 65.75 87 ASN A O 1
ATOM 724 N N . ALA A 1 88 ? 1.415 0.728 -17.393 1.00 66.81 88 ALA A N 1
ATOM 725 C CA . ALA A 1 88 ? 0.320 0.233 -16.558 1.00 66.81 88 ALA A CA 1
ATOM 726 C C . ALA A 1 88 ? 0.049 1.155 -15.354 1.00 66.81 88 ALA A C 1
ATOM 728 O O . ALA A 1 88 ? -1.108 1.448 -15.058 1.00 66.81 88 ALA A O 1
ATOM 729 N N . VAL A 1 89 ? 1.100 1.672 -14.698 1.00 65.25 89 VAL A N 1
ATOM 730 C CA . VAL A 1 89 ? 0.949 2.657 -13.608 1.00 65.25 89 VAL A CA 1
ATOM 731 C C . VAL A 1 89 ? 0.309 3.956 -14.118 1.00 65.25 89 VAL A C 1
ATOM 733 O O . VAL A 1 89 ? -0.602 4.472 -13.474 1.00 65.25 89 VAL A O 1
ATOM 736 N N . LEU A 1 90 ? 0.751 4.462 -15.275 1.00 65.62 90 LEU A N 1
ATOM 737 C CA . LEU A 1 90 ? 0.260 5.713 -15.869 1.00 65.62 90 LEU A CA 1
ATOM 738 C C . LEU A 1 90 ? -1.171 5.596 -16.427 1.00 65.62 90 LEU A C 1
ATOM 740 O O . LEU A 1 90 ? -1.965 6.524 -16.288 1.00 65.62 90 LEU A O 1
ATOM 744 N N . ARG A 1 91 ? -1.544 4.454 -17.020 1.00 62.72 91 ARG A N 1
ATOM 745 C CA . ARG A 1 91 ? -2.911 4.185 -17.510 1.00 62.72 91 ARG A CA 1
ATOM 746 C C . ARG A 1 91 ? -3.931 4.143 -16.372 1.00 62.72 91 ARG A C 1
ATOM 748 O O . ARG A 1 91 ? -5.062 4.581 -16.537 1.00 62.72 91 ARG A O 1
ATOM 755 N N . ASP A 1 92 ? -3.530 3.650 -15.208 1.00 58.66 92 ASP A N 1
ATOM 756 C CA . ASP A 1 92 ? -4.373 3.642 -14.010 1.00 58.66 92 ASP A CA 1
ATOM 757 C C . ASP A 1 92 ? -4.513 5.055 -13.389 1.00 58.66 92 ASP A C 1
ATOM 759 O O . ASP A 1 92 ? -5.399 5.317 -12.579 1.00 58.66 92 ASP A O 1
ATOM 763 N N . GLU A 1 93 ? -3.649 6.010 -13.748 1.00 56.25 93 GLU A N 1
ATOM 764 C CA . GLU A 1 93 ? -3.719 7.410 -13.299 1.00 56.25 93 GLU A CA 1
ATOM 765 C C . GLU A 1 93 ? -4.714 8.250 -14.120 1.00 56.25 93 GLU A C 1
ATOM 767 O O . GLU A 1 93 ? -5.333 9.166 -13.578 1.00 56.25 93 GLU A O 1
ATOM 772 N N . SER A 1 94 ? -4.934 7.914 -15.398 1.00 50.53 94 SER A N 1
ATOM 773 C CA . SER A 1 94 ? -5.930 8.586 -16.250 1.00 50.53 94 SER A CA 1
ATOM 774 C C . SER A 1 94 ? -7.373 8.156 -15.967 1.00 50.53 94 SER A C 1
ATOM 776 O O . SER A 1 94 ? -8.292 8.911 -16.268 1.00 50.53 94 SER A O 1
ATOM 778 N N . LEU A 1 95 ? -7.572 6.981 -15.361 1.00 50.25 95 LEU A N 1
ATOM 779 C CA . LEU A 1 95 ? -8.887 6.436 -14.996 1.00 50.25 95 LEU A CA 1
ATOM 780 C C . LEU A 1 95 ? -9.358 6.835 -13.588 1.00 50.25 95 LEU A C 1
ATOM 782 O O . LEU A 1 95 ? -10.527 6.642 -13.270 1.00 50.25 95 LEU A O 1
ATOM 786 N N . SER A 1 96 ? -8.475 7.375 -12.739 1.00 48.16 96 SER A N 1
ATOM 787 C CA . SER A 1 96 ? -8.812 7.784 -11.365 1.00 48.16 96 SER A CA 1
ATOM 788 C C . SER A 1 96 ? -9.031 9.297 -11.203 1.00 48.16 96 SER A C 1
ATOM 790 O O . SER A 1 96 ? -8.903 9.808 -10.086 1.00 48.16 96 SER A O 1
ATOM 792 N N . ARG A 1 97 ? -9.274 10.015 -12.306 1.00 41.22 97 ARG A N 1
ATOM 793 C CA . ARG A 1 97 ? -9.676 11.429 -12.320 1.00 41.22 97 ARG A CA 1
ATOM 794 C C . ARG A 1 97 ? -11.186 11.570 -12.415 1.00 41.22 97 ARG A C 1
ATOM 796 O O . ARG A 1 97 ? -11.795 10.769 -13.154 1.00 41.22 97 ARG A O 1
#